Protein AF-A0A3B9P2J9-F1 (afdb_monomer_lite)

Secondary structure (DSSP, 8-state):
--SPPSEEE-HHHHHHHGGGPPTT-EEEEEEE-SEEETTEEEETTTEEEEE-TT--SPPPSSSEEEEEEEEEEEEE-TTT--EEEEEEEEEEEEEE-GGGG-

Structure (mmCIF, N/CA/C/O backbone):
data_AF-A0A3B9P2J9-F1
#
_entry.id   AF-A0A3B9P2J9-F1
#
loop_
_atom_site.group_PDB
_atom_site.id
_atom_site.type_symbol
_atom_site.label_atom_id
_atom_site.label_alt_id
_atom_site.label_comp_id
_atom_site.label_asym_id
_atom_site.label_entity_id
_atom_site.label_seq_id
_atom_site.pdbx_PDB_ins_code
_atom_site.Cartn_x
_atom_site.Cartn_y
_atom_site.Cartn_z
_atom_site.occupancy
_atom_site.B_iso_or_equiv
_atom_site.auth_seq_id
_atom_site.auth_comp_id
_atom_site.auth_asym_id
_atom_site.auth_atom_id
_atom_site.pdbx_PDB_model_num
ATOM 1 N N . MET A 1 1 ? -4.525 -13.131 0.200 1.00 60.25 1 MET A N 1
ATOM 2 C CA . MET A 1 1 ? -3.484 -12.735 -0.778 1.00 60.25 1 MET A CA 1
ATOM 3 C C . MET A 1 1 ? -2.172 -13.433 -0.396 1.00 60.25 1 MET A C 1
ATOM 5 O O . MET A 1 1 ? -1.454 -12.924 0.461 1.00 60.25 1 MET A O 1
ATOM 9 N N . ASP A 1 2 ? -1.878 -14.596 -0.997 1.00 72.62 2 ASP A N 1
ATOM 10 C CA . ASP A 1 2 ? -0.782 -15.514 -0.590 1.00 72.62 2 ASP A CA 1
ATOM 11 C C . ASP A 1 2 ? 0.557 -15.317 -1.320 1.00 72.62 2 ASP A C 1
ATOM 13 O O . ASP A 1 2 ? 1.486 -16.105 -1.170 1.00 72.62 2 ASP A O 1
ATOM 17 N N . LEU A 1 3 ? 0.690 -14.257 -2.117 1.00 80.12 3 LEU A N 1
ATOM 18 C CA . LEU A 1 3 ? 1.958 -13.932 -2.769 1.00 80.12 3 LEU A CA 1
ATOM 19 C C . LEU A 1 3 ? 2.940 -13.320 -1.760 1.00 80.12 3 LEU A C 1
ATOM 21 O O . LEU A 1 3 ? 2.552 -12.494 -0.917 1.00 80.12 3 LEU A O 1
ATOM 25 N N . ALA A 1 4 ? 4.207 -13.728 -1.868 1.00 90.31 4 ALA A N 1
ATOM 26 C CA . ALA A 1 4 ? 5.304 -13.133 -1.119 1.00 90.31 4 ALA A CA 1
ATOM 27 C C . ALA A 1 4 ? 5.491 -11.672 -1.560 1.00 90.31 4 ALA A C 1
ATOM 29 O O . ALA A 1 4 ? 5.473 -11.401 -2.764 1.00 90.31 4 ALA A O 1
ATOM 30 N N . PRO A 1 5 ? 5.636 -10.728 -0.616 1.00 94.81 5 PRO A N 1
ATOM 31 C CA . PRO A 1 5 ? 5.870 -9.344 -0.975 1.00 94.81 5 PRO A CA 1
ATOM 32 C C . PRO A 1 5 ? 7.271 -9.171 -1.566 1.00 94.81 5 PRO A C 1
ATOM 34 O O . PRO A 1 5 ? 8.241 -9.722 -1.048 1.00 94.81 5 PRO A O 1
ATOM 37 N N . VAL A 1 6 ? 7.379 -8.372 -2.627 1.00 96.38 6 VAL A N 1
ATOM 38 C CA . VAL A 1 6 ? 8.675 -7.942 -3.180 1.00 96.38 6 VAL A CA 1
ATOM 39 C C . VAL A 1 6 ? 9.296 -6.818 -2.349 1.00 96.38 6 VAL A C 1
ATOM 41 O O . VAL A 1 6 ? 10.488 -6.545 -2.461 1.00 96.38 6 VAL A O 1
ATOM 44 N N . PHE A 1 7 ? 8.483 -6.163 -1.518 1.00 97.12 7 PHE A N 1
ATOM 45 C CA . PHE A 1 7 ? 8.882 -5.063 -0.656 1.00 97.12 7 PHE A CA 1
ATOM 46 C C . PHE A 1 7 ? 8.112 -5.104 0.663 1.00 97.12 7 PHE A C 1
ATOM 48 O O . PHE A 1 7 ? 6.888 -5.246 0.664 1.00 97.12 7 PHE A O 1
ATOM 55 N N . THR A 1 8 ? 8.834 -4.899 1.762 1.00 97.56 8 THR A N 1
ATOM 56 C CA . THR A 1 8 ? 8.277 -4.632 3.089 1.00 97.56 8 THR A CA 1
ATOM 57 C C . THR A 1 8 ? 9.040 -3.458 3.686 1.00 97.56 8 THR A C 1
ATOM 59 O O . THR A 1 8 ? 10.262 -3.531 3.823 1.00 97.56 8 THR A O 1
ATOM 62 N N . GLY A 1 9 ? 8.346 -2.382 4.043 1.00 97.12 9 GLY A N 1
ATOM 63 C CA . GLY A 1 9 ? 8.984 -1.210 4.636 1.00 97.12 9 GLY A CA 1
ATOM 64 C C . GLY A 1 9 ? 8.045 -0.017 4.766 1.00 97.12 9 GLY A C 1
ATOM 65 O O . GLY A 1 9 ? 6.835 -0.147 4.626 1.00 97.12 9 GLY A O 1
ATOM 66 N N . ASN A 1 10 ? 8.610 1.156 5.036 1.00 97.38 10 ASN A N 1
ATOM 67 C CA . ASN A 1 10 ? 7.852 2.402 5.153 1.00 97.38 10 ASN A CA 1
ATOM 68 C C . ASN A 1 10 ? 7.707 3.121 3.798 1.00 97.38 10 ASN A C 1
ATOM 70 O O . ASN A 1 10 ? 8.334 2.747 2.798 1.00 97.38 10 ASN A O 1
ATOM 74 N N . ALA A 1 11 ? 6.896 4.177 3.765 1.00 96.38 11 ALA A N 1
ATOM 75 C CA . ALA A 1 11 ? 6.596 4.914 2.545 1.00 96.38 11 ALA A CA 1
ATOM 76 C C . ALA A 1 11 ? 7.827 5.645 1.980 1.00 96.38 11 ALA A C 1
ATOM 78 O O . ALA A 1 11 ? 7.993 5.746 0.765 1.00 96.38 11 ALA A O 1
ATOM 79 N N . GLN A 1 12 ? 8.747 6.092 2.844 1.00 96.12 12 GLN A N 1
ATOM 80 C CA . GLN A 1 12 ? 9.998 6.723 2.411 1.00 96.12 12 GLN A CA 1
ATOM 81 C C . GLN A 1 12 ? 10.901 5.756 1.635 1.00 96.12 12 GLN A C 1
ATOM 83 O O . GLN A 1 12 ? 11.424 6.109 0.577 1.00 96.12 12 GLN A O 1
ATOM 88 N N . SER A 1 13 ? 11.102 4.545 2.155 1.00 96.81 13 SER A N 1
ATOM 89 C CA . SER A 1 13 ? 11.889 3.510 1.483 1.00 96.81 13 SER A CA 1
ATOM 90 C C . SER A 1 13 ? 11.209 3.066 0.192 1.00 96.81 13 SER A C 1
ATOM 92 O O . SER A 1 13 ? 11.877 2.968 -0.835 1.00 96.81 13 SER A O 1
ATOM 94 N N . MET A 1 14 ? 9.880 2.910 0.204 1.00 95.69 14 MET A N 1
ATOM 95 C CA . MET A 1 14 ? 9.118 2.592 -1.004 1.00 95.69 14 MET A CA 1
ATOM 96 C C . MET A 1 14 ? 9.343 3.646 -2.091 1.00 95.69 14 MET A C 1
ATOM 98 O O . MET A 1 14 ? 9.659 3.292 -3.222 1.00 95.69 14 MET A O 1
ATOM 102 N N . ALA A 1 15 ? 9.255 4.935 -1.753 1.00 94.25 15 ALA A N 1
ATOM 103 C CA . ALA A 1 15 ? 9.426 6.015 -2.721 1.00 94.25 15 ALA A CA 1
ATOM 104 C C . ALA A 1 15 ? 10.807 6.034 -3.386 1.00 94.25 15 ALA A C 1
ATOM 106 O O . ALA A 1 15 ? 10.922 6.334 -4.573 1.00 94.25 15 ALA A O 1
ATOM 107 N N . ARG A 1 16 ? 11.856 5.641 -2.658 1.00 94.56 16 ARG A N 1
ATOM 108 C CA . ARG A 1 16 ? 13.218 5.523 -3.208 1.00 94.56 16 ARG A CA 1
ATOM 109 C C . ARG A 1 16 ? 13.382 4.342 -4.160 1.00 94.56 16 ARG A C 1
ATOM 111 O O . ARG A 1 16 ? 14.286 4.351 -4.993 1.00 94.56 16 ARG A O 1
ATOM 118 N N . GLU A 1 17 ? 12.549 3.318 -4.018 1.00 94.75 17 GLU A N 1
ATOM 119 C CA . GLU A 1 17 ? 12.665 2.058 -4.752 1.00 94.75 17 GLU A CA 1
ATOM 120 C C . GLU A 1 17 ? 11.539 1.833 -5.763 1.00 94.75 17 GLU A C 1
ATOM 122 O O . GLU A 1 17 ? 11.627 0.894 -6.548 1.00 94.75 17 GLU A O 1
ATOM 127 N N . ALA A 1 18 ? 10.536 2.717 -5.812 1.00 91.69 18 ALA A N 1
ATOM 128 C CA . ALA A 1 18 ? 9.320 2.564 -6.610 1.00 91.69 18 ALA A CA 1
ATOM 129 C C . ALA A 1 18 ? 9.589 2.306 -8.102 1.00 91.69 18 ALA A C 1
ATOM 131 O O . ALA A 1 18 ? 8.888 1.521 -8.736 1.00 91.69 18 ALA A O 1
ATOM 132 N N . ALA A 1 19 ? 10.660 2.887 -8.651 1.00 91.31 19 ALA A N 1
ATOM 133 C CA . ALA A 1 19 ? 11.084 2.664 -10.034 1.00 91.31 19 ALA A CA 1
ATOM 134 C C . ALA A 1 19 ? 11.550 1.222 -10.334 1.00 91.31 19 ALA A C 1
ATOM 136 O O . ALA A 1 19 ? 11.672 0.852 -11.500 1.00 91.31 19 ALA A O 1
ATOM 137 N N . LYS A 1 20 ? 11.840 0.411 -9.308 1.00 94.88 20 LYS A N 1
ATOM 138 C CA . LYS A 1 20 ? 12.238 -0.998 -9.442 1.00 94.88 20 LYS A CA 1
ATOM 139 C C . LYS A 1 20 ? 11.042 -1.954 -9.456 1.00 94.88 20 LYS A C 1
ATOM 141 O O . LYS A 1 20 ? 11.216 -3.106 -9.843 1.00 94.88 20 LYS A O 1
ATOM 146 N N . PHE A 1 21 ? 9.869 -1.508 -9.006 1.00 95.81 21 PHE A N 1
ATOM 147 C CA . PHE A 1 21 ? 8.683 -2.354 -8.892 1.00 95.81 21 PHE A CA 1
ATOM 148 C C . PHE A 1 21 ? 7.950 -2.474 -10.226 1.00 95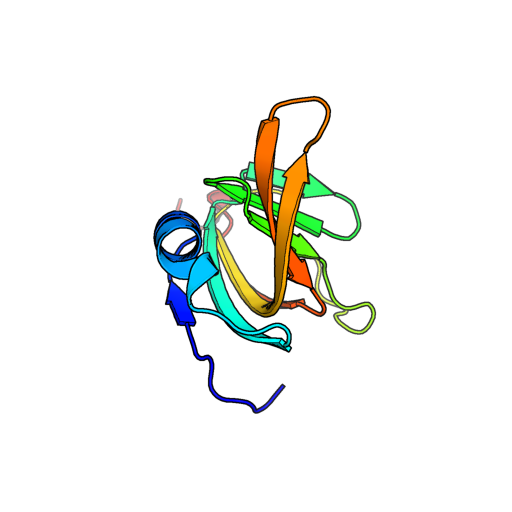.81 21 PHE A C 1
ATOM 150 O O . PHE A 1 21 ? 7.894 -1.537 -11.026 1.00 95.81 21 PHE A O 1
ATOM 157 N N . GLN A 1 22 ? 7.337 -3.630 -10.441 1.00 96.62 22 GLN A N 1
ATOM 158 C CA . GLN A 1 22 ? 6.438 -3.894 -11.553 1.00 96.62 22 GLN A CA 1
ATOM 159 C C . GLN A 1 22 ? 4.987 -3.757 -11.096 1.00 96.62 22 GLN A C 1
ATOM 161 O O . GLN A 1 22 ? 4.632 -4.094 -9.969 1.00 96.62 22 GLN A O 1
ATOM 166 N N . ILE A 1 23 ? 4.113 -3.262 -11.976 1.00 96.19 23 ILE A N 1
ATOM 167 C CA . ILE A 1 23 ? 2.677 -3.198 -11.677 1.00 96.19 23 ILE A CA 1
ATOM 168 C C . ILE A 1 23 ? 2.195 -4.602 -11.285 1.00 96.19 23 ILE A C 1
ATOM 170 O O . ILE A 1 23 ? 2.507 -5.580 -11.964 1.00 96.19 23 ILE A O 1
ATOM 174 N N . ARG A 1 24 ? 1.379 -4.675 -10.227 1.00 95.81 24 ARG A N 1
ATOM 175 C CA . ARG A 1 24 ? 0.894 -5.892 -9.547 1.00 95.81 24 ARG A CA 1
ATOM 176 C C . ARG A 1 24 ? 1.893 -6.575 -8.616 1.00 95.81 24 ARG A C 1
ATOM 178 O O . ARG A 1 24 ? 1.519 -7.583 -8.014 1.00 95.81 24 ARG A O 1
ATOM 185 N N . ASP A 1 25 ? 3.087 -6.026 -8.431 1.00 97.06 25 ASP A N 1
ATOM 186 C CA . ASP A 1 25 ? 3.962 -6.459 -7.351 1.00 97.06 25 ASP A CA 1
ATOM 187 C C . ASP A 1 25 ? 3.263 -6.297 -6.004 1.00 97.06 25 ASP A C 1
ATOM 189 O O . ASP A 1 25 ? 2.598 -5.293 -5.735 1.00 97.06 25 ASP A O 1
ATOM 193 N N . VAL A 1 26 ? 3.403 -7.305 -5.149 1.00 97.38 26 VAL A N 1
ATOM 194 C CA . VAL A 1 26 ? 2.850 -7.259 -3.798 1.00 97.38 26 VAL A CA 1
ATOM 195 C C . VAL A 1 26 ? 3.809 -6.509 -2.894 1.00 97.38 26 VAL A C 1
ATOM 197 O O . VAL A 1 26 ? 4.981 -6.864 -2.793 1.00 97.38 26 VAL A O 1
ATOM 200 N N . VAL A 1 27 ? 3.294 -5.502 -2.201 1.00 97.62 27 VAL A N 1
ATOM 201 C CA . VAL A 1 27 ? 4.059 -4.668 -1.274 1.00 97.62 27 VAL A CA 1
ATOM 202 C C . VAL A 1 27 ? 3.380 -4.641 0.090 1.00 97.62 27 VAL A C 1
ATOM 204 O O . VAL A 1 27 ? 2.151 -4.687 0.188 1.00 97.62 27 VAL A O 1
ATOM 207 N N . VAL A 1 28 ? 4.188 -4.581 1.144 1.00 97.81 28 VAL A N 1
ATOM 208 C CA . VAL A 1 28 ? 3.748 -4.354 2.520 1.00 97.81 28 VAL A CA 1
ATOM 209 C C . VAL A 1 28 ? 4.287 -3.004 2.972 1.00 97.81 28 VAL A C 1
ATOM 211 O O . VAL A 1 28 ? 5.495 -2.764 2.930 1.00 97.81 28 VAL A O 1
ATOM 214 N N . LEU A 1 29 ? 3.381 -2.126 3.387 1.00 97.69 29 LEU A N 1
ATOM 215 C CA . LEU A 1 29 ? 3.694 -0.782 3.847 1.00 97.69 29 LEU A CA 1
ATOM 216 C C . LEU A 1 29 ? 3.383 -0.648 5.324 1.00 97.69 29 LEU A C 1
ATOM 218 O O . LEU A 1 29 ? 2.290 -1.008 5.754 1.00 97.69 29 LEU A O 1
ATOM 222 N N . GLN A 1 30 ? 4.345 -0.121 6.073 1.00 97.19 30 GLN A N 1
ATOM 223 C CA . GLN A 1 30 ? 4.221 0.087 7.506 1.00 97.19 30 GLN A CA 1
ATOM 224 C C . GLN A 1 30 ? 4.623 1.520 7.848 1.00 97.19 30 GLN A C 1
ATOM 226 O O . GLN A 1 30 ? 5.807 1.868 7.797 1.00 97.19 30 GLN A O 1
ATOM 231 N N . ASP A 1 31 ? 3.643 2.377 8.118 1.00 96.94 31 ASP A N 1
ATOM 232 C CA . ASP A 1 31 ? 3.878 3.810 8.304 1.00 96.94 31 ASP A CA 1
ATOM 233 C C . ASP A 1 31 ? 2.729 4.495 9.056 1.00 96.94 31 ASP A C 1
ATOM 235 O O . ASP A 1 31 ? 1.685 3.898 9.320 1.00 96.94 31 ASP A O 1
ATOM 239 N N . THR A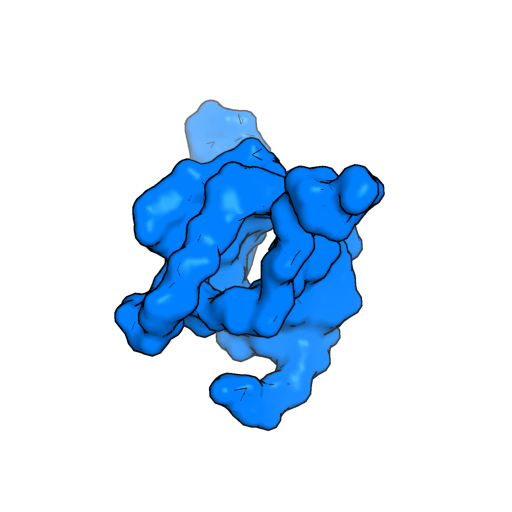 1 32 ? 2.922 5.768 9.385 1.00 95.81 32 THR A N 1
ATOM 240 C CA . THR A 1 32 ? 1.905 6.615 10.006 1.00 95.81 32 THR A CA 1
ATOM 241 C C . THR A 1 32 ? 0.985 7.218 8.949 1.00 95.81 32 THR A C 1
ATOM 243 O O . THR A 1 32 ? 1.441 7.813 7.971 1.00 95.81 32 THR A O 1
ATOM 246 N N . VAL A 1 33 ? -0.325 7.108 9.166 1.00 95.38 33 VAL A N 1
ATOM 247 C CA . VAL A 1 33 ? -1.348 7.728 8.317 1.00 95.38 33 VAL A CA 1
ATOM 248 C C . VAL A 1 33 ? -1.227 9.250 8.383 1.00 95.38 33 VAL A C 1
ATOM 250 O O . VAL A 1 33 ? -1.291 9.842 9.460 1.00 95.38 33 VAL A O 1
ATOM 253 N N . VAL A 1 34 ? -1.069 9.882 7.219 1.00 95.38 34 VAL A N 1
ATOM 254 C CA . VAL A 1 34 ? -1.034 11.346 7.060 1.00 95.38 34 VAL A CA 1
ATOM 255 C C . VAL A 1 34 ? -2.444 11.901 6.881 1.00 95.38 34 VAL A C 1
ATOM 257 O O . VAL A 1 34 ? -2.791 12.934 7.448 1.00 95.38 34 VAL A O 1
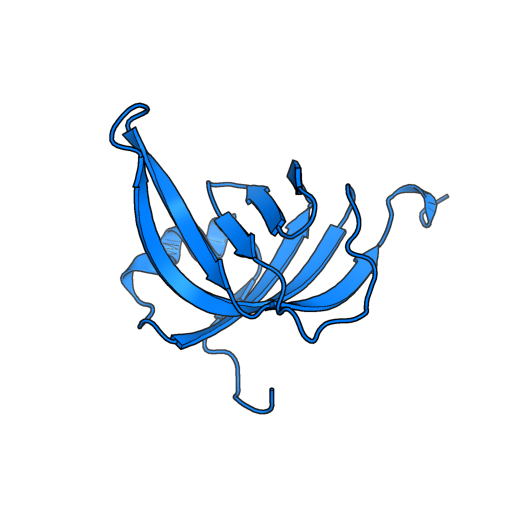ATOM 260 N N . SER A 1 35 ? -3.263 11.216 6.087 1.00 94.81 35 SER A N 1
ATOM 261 C CA . SER A 1 35 ? -4.670 11.545 5.876 1.00 94.81 35 SER A CA 1
ATOM 262 C C . SER A 1 35 ? -5.451 10.299 5.479 1.00 94.81 35 SER A C 1
ATOM 264 O O . SER A 1 35 ? -4.877 9.326 4.983 1.00 94.81 35 SER A O 1
ATOM 266 N N . ALA A 1 36 ? -6.765 10.326 5.685 1.00 94.38 36 ALA A N 1
ATOM 267 C CA . ALA A 1 36 ? -7.649 9.226 5.342 1.00 94.38 36 ALA A CA 1
ATOM 268 C C . ALA A 1 36 ? -8.923 9.731 4.670 1.00 94.38 36 ALA A C 1
ATOM 270 O O . ALA A 1 36 ? -9.511 10.731 5.069 1.00 94.38 36 ALA A O 1
ATOM 271 N N . GLU A 1 37 ? -9.352 8.972 3.675 1.00 93.12 37 GLU A N 1
ATOM 272 C CA . GLU A 1 37 ? -10.585 9.117 2.918 1.00 93.12 37 GLU A CA 1
ATOM 273 C C . GLU A 1 37 ? -11.397 7.824 3.048 1.00 93.12 37 GLU A C 1
ATOM 275 O O . GLU A 1 37 ? -10.890 6.782 3.467 1.00 93.12 37 GLU A O 1
ATOM 280 N N . SER A 1 38 ? -12.661 7.839 2.616 1.00 88.62 38 SER A N 1
ATOM 281 C CA . SER A 1 38 ? -13.574 6.694 2.787 1.00 88.62 38 SER A CA 1
ATOM 282 C C . SER A 1 38 ? -13.041 5.349 2.260 1.00 88.62 38 SER A C 1
ATOM 284 O O . SER A 1 38 ? -13.518 4.303 2.705 1.00 88.62 38 SER A O 1
ATOM 286 N N . LYS A 1 39 ? -12.126 5.350 1.283 1.00 93.19 39 LYS A N 1
ATOM 287 C CA . LYS A 1 39 ? -11.583 4.135 0.647 1.00 93.19 39 LYS A CA 1
ATOM 288 C C . LYS A 1 39 ? -10.061 4.134 0.522 1.00 93.19 39 LYS A C 1
ATOM 290 O O . LYS A 1 39 ? -9.515 3.250 -0.137 1.00 93.19 39 LYS A O 1
ATOM 295 N N . SER A 1 40 ? -9.374 5.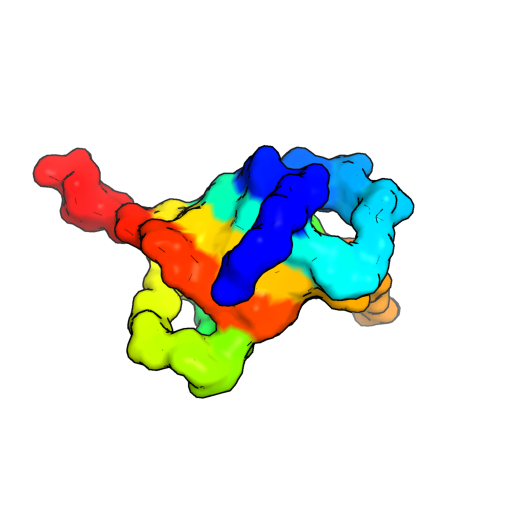113 1.095 1.00 95.62 40 SER A N 1
ATOM 296 C CA . SER A 1 40 ? -7.930 5.238 0.928 1.00 95.62 40 SER A CA 1
ATOM 297 C C . SER A 1 40 ? -7.284 5.969 2.084 1.00 95.62 40 SER A C 1
ATOM 299 O O . SER A 1 40 ? -7.915 6.794 2.732 1.00 95.62 40 SER A O 1
ATOM 301 N N . ILE A 1 41 ? -6.004 5.708 2.290 1.00 96.38 41 ILE A N 1
ATOM 302 C CA . ILE A 1 41 ? -5.150 6.472 3.196 1.00 96.38 41 ILE A CA 1
ATOM 303 C C . ILE A 1 41 ? -3.948 6.992 2.426 1.00 96.38 41 ILE A C 1
ATOM 305 O O . ILE A 1 41 ? -3.472 6.357 1.480 1.00 96.38 41 ILE A O 1
ATOM 309 N N . SER A 1 42 ? -3.451 8.137 2.863 1.00 96.19 42 SER A N 1
ATOM 310 C CA . SER A 1 42 ? -2.189 8.692 2.403 1.00 96.19 42 SER A CA 1
ATOM 311 C C . SER A 1 42 ? -1.130 8.420 3.458 1.00 96.19 42 SER A C 1
ATOM 313 O O . SER A 1 42 ? -1.333 8.682 4.646 1.00 96.19 42 SER A O 1
ATOM 315 N N . LEU A 1 43 ? 0.004 7.909 3.007 1.00 96.31 43 LEU A N 1
ATOM 316 C CA . LEU A 1 43 ? 1.224 7.759 3.784 1.00 96.31 43 LEU A CA 1
ATOM 317 C C . LEU A 1 43 ? 2.236 8.831 3.327 1.00 96.31 43 LEU A C 1
ATOM 319 O O . LEU A 1 43 ? 2.019 9.501 2.309 1.00 96.31 43 LEU A O 1
ATOM 323 N N . PRO A 1 44 ? 3.347 9.036 4.055 1.00 95.12 44 PRO A N 1
ATOM 324 C CA . PRO A 1 44 ? 4.354 10.026 3.686 1.00 95.12 44 PRO A CA 1
ATOM 325 C C . PRO A 1 44 ? 4.917 9.829 2.268 1.00 95.12 44 PRO A C 1
ATOM 327 O O . PRO A 1 44 ? 4.879 8.737 1.710 1.00 95.12 44 PRO A O 1
ATOM 330 N N . ASN A 1 45 ? 5.525 10.873 1.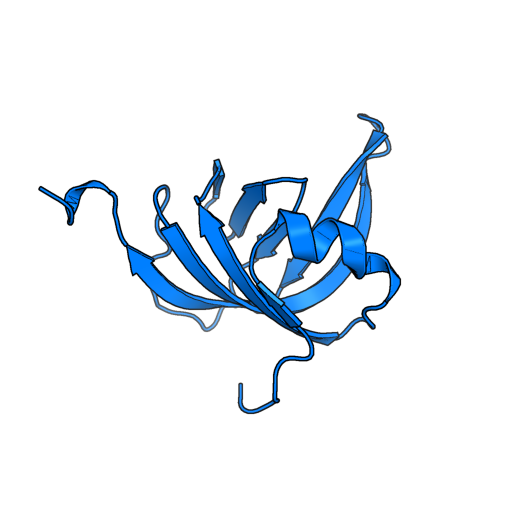698 1.00 94.00 45 ASN A N 1
ATOM 331 C CA . ASN A 1 45 ? 6.185 10.827 0.379 1.00 94.00 45 ASN A CA 1
ATOM 332 C C . ASN A 1 45 ? 5.253 10.436 -0.788 1.00 94.00 45 ASN A C 1
ATOM 334 O O . ASN A 1 45 ? 5.679 9.752 -1.715 1.00 94.00 45 ASN A O 1
ATOM 338 N N . GLY A 1 46 ? 3.985 10.860 -0.737 1.00 92.00 46 GLY A N 1
ATOM 339 C CA . GLY A 1 46 ? 3.049 10.705 -1.856 1.00 92.00 46 GLY A CA 1
ATOM 340 C C . GLY A 1 46 ? 2.535 9.279 -2.064 1.00 92.00 46 GLY A C 1
ATOM 341 O O . GLY A 1 46 ? 1.987 8.977 -3.122 1.00 92.00 46 GLY A O 1
ATOM 342 N N . VAL A 1 47 ? 2.696 8.383 -1.086 1.00 96.62 47 VAL A N 1
ATOM 343 C CA . VAL A 1 47 ? 2.184 7.011 -1.185 1.00 96.62 47 VAL A CA 1
ATOM 344 C C . VAL A 1 47 ? 0.696 6.990 -0.840 1.00 96.62 47 VAL A C 1
ATOM 346 O O . VAL A 1 47 ? 0.302 7.280 0.287 1.00 96.62 47 VAL A O 1
ATOM 349 N N . ILE A 1 48 ? -0.137 6.614 -1.807 1.00 96.69 48 ILE A N 1
ATOM 350 C CA . ILE A 1 48 ? -1.588 6.494 -1.654 1.00 96.69 48 ILE A CA 1
ATOM 351 C C . ILE A 1 48 ? -1.958 5.017 -1.669 1.00 96.69 48 ILE A C 1
ATOM 353 O O . ILE A 1 48 ? -1.694 4.309 -2.644 1.00 96.69 48 ILE A O 1
ATOM 357 N N . VAL A 1 49 ? -2.620 4.565 -0.606 1.00 97.62 49 VAL A N 1
ATOM 358 C CA . VAL A 1 49 ? -3.079 3.185 -0.461 1.00 97.62 49 VAL A CA 1
ATOM 359 C C . VAL A 1 49 ? -4.599 3.138 -0.560 1.00 97.62 49 VAL A C 1
ATOM 361 O O . VAL A 1 49 ? -5.298 3.744 0.248 1.00 97.62 49 VAL A O 1
ATOM 364 N N . VAL A 1 50 ? -5.119 2.401 -1.540 1.00 97.56 50 VAL A N 1
ATOM 365 C CA . VAL A 1 50 ? -6.551 2.227 -1.802 1.00 97.56 50 VAL A CA 1
ATOM 366 C C . VAL A 1 50 ? -7.003 0.851 -1.326 1.00 97.56 50 VAL A C 1
ATOM 368 O O . VAL A 1 50 ? -6.491 -0.185 -1.768 1.00 97.56 50 VAL A O 1
ATOM 371 N N . ARG A 1 51 ? -7.999 0.855 -0.441 1.00 96.50 51 ARG A N 1
ATOM 372 C CA . ARG A 1 51 ? -8.591 -0.338 0.159 1.00 96.50 51 ARG A CA 1
ATOM 373 C C . ARG A 1 51 ? -9.267 -1.208 -0.897 1.00 96.50 51 ARG A C 1
ATOM 375 O O . ARG A 1 51 ? -9.963 -0.709 -1.784 1.00 96.50 51 ARG A O 1
ATOM 382 N N . ASP A 1 52 ? -9.115 -2.520 -0.766 1.00 96.38 52 ASP A N 1
ATOM 383 C CA . ASP A 1 52 ? -9.922 -3.473 -1.515 1.00 96.38 52 ASP A CA 1
ATOM 384 C C . ASP A 1 52 ? -11.401 -3.410 -1.089 1.00 96.38 52 ASP A C 1
ATOM 386 O O . ASP A 1 52 ? -11.741 -3.296 0.089 1.00 96.38 52 ASP A O 1
ATOM 390 N N . SER A 1 53 ? -12.323 -3.519 -2.046 1.00 93.38 53 SER A N 1
ATOM 391 C CA . SER A 1 53 ? -13.761 -3.510 -1.741 1.00 93.38 53 SER A CA 1
ATOM 392 C C . SER A 1 53 ? -14.220 -4.682 -0.867 1.00 93.38 53 SER A C 1
ATOM 394 O O . SER A 1 53 ? -15.258 -4.573 -0.217 1.00 93.38 53 SER A O 1
ATOM 396 N N . SER A 1 54 ? -13.466 -5.783 -0.859 1.00 93.75 54 SER A N 1
ATOM 397 C CA . SER A 1 54 ? -13.729 -6.967 -0.042 1.00 93.75 54 SER A CA 1
ATOM 398 C C . SER A 1 54 ? -13.119 -6.897 1.359 1.00 93.75 54 SER A C 1
ATOM 400 O O . SER A 1 54 ? -13.493 -7.708 2.203 1.00 93.75 54 SER A O 1
ATOM 402 N N . ASP A 1 55 ? -12.234 -5.931 1.642 1.00 91.94 55 ASP A N 1
ATOM 403 C CA . ASP A 1 55 ? -11.765 -5.702 3.009 1.00 91.94 55 ASP A CA 1
ATOM 404 C C . ASP A 1 55 ? -12.901 -5.078 3.831 1.00 91.94 55 ASP A C 1
ATOM 406 O O . ASP A 1 55 ? -13.359 -3.960 3.565 1.00 91.94 55 ASP A O 1
ATOM 410 N N . THR A 1 56 ? -13.391 -5.831 4.814 1.00 89.88 56 THR A N 1
ATOM 411 C CA . THR A 1 56 ? -14.479 -5.413 5.704 1.00 89.88 56 THR A CA 1
ATOM 412 C C . THR A 1 56 ? -13.972 -4.686 6.946 1.00 89.88 56 THR A C 1
ATOM 414 O O . THR A 1 56 ? -14.786 -4.248 7.756 1.00 89.88 56 THR A O 1
ATOM 417 N N . GLN A 1 57 ? -12.652 -4.573 7.125 1.00 91.44 57 GLN A N 1
ATOM 418 C CA . GLN A 1 57 ? -12.062 -3.898 8.275 1.00 91.44 57 GLN A CA 1
ATOM 419 C C . GLN A 1 57 ? -12.254 -2.381 8.202 1.00 91.44 57 GLN A C 1
ATOM 421 O O . GLN A 1 57 ? -12.263 -1.766 7.129 1.00 91.44 57 GLN A O 1
ATOM 426 N N . THR A 1 58 ? -12.373 -1.768 9.377 1.00 89.75 58 THR A N 1
ATOM 427 C CA . THR A 1 58 ? -12.345 -0.313 9.519 1.00 89.75 58 THR A CA 1
ATOM 428 C C . THR A 1 58 ? -10.900 0.153 9.440 1.00 89.75 58 THR A C 1
ATOM 430 O O . THR A 1 58 ? -10.074 -0.250 10.252 1.00 89.75 58 THR A O 1
ATOM 433 N N . TRP A 1 59 ? -10.597 0.996 8.457 1.00 92.88 59 TRP A N 1
ATOM 434 C CA . TRP A 1 59 ? -9.268 1.584 8.320 1.00 92.88 59 TRP A CA 1
ATOM 435 C C . TRP A 1 59 ? -9.147 2.787 9.257 1.00 92.88 59 TRP A C 1
ATOM 437 O O . TRP A 1 59 ? -10.082 3.591 9.315 1.00 92.88 59 TRP A O 1
ATOM 447 N N . PRO A 1 60 ? -8.035 2.921 9.996 1.00 90.12 60 PRO A N 1
ATOM 448 C CA . PRO A 1 60 ? -7.860 4.040 10.907 1.00 90.12 60 PRO A CA 1
ATOM 449 C C . PRO A 1 60 ? -7.636 5.338 10.125 1.00 90.12 60 PRO A C 1
ATOM 451 O O . PRO A 1 60 ? -7.010 5.351 9.063 1.00 90.12 60 PRO A O 1
ATOM 454 N N . SER A 1 61 ? -8.138 6.446 10.668 1.00 90.56 61 SER A N 1
ATOM 455 C CA . SER A 1 61 ? -7.943 7.780 10.090 1.00 90.56 61 SER A CA 1
ATOM 456 C C . SER A 1 61 ? -6.611 8.434 10.473 1.00 90.56 61 SER A C 1
ATOM 458 O O . SER A 1 61 ? -6.260 9.475 9.925 1.00 90.56 61 SER A O 1
ATOM 460 N N . SER A 1 62 ? -5.895 7.850 11.434 1.00 91.62 62 SER A N 1
ATOM 461 C CA . SER A 1 62 ? -4.657 8.354 12.033 1.00 91.62 62 SER A CA 1
ATOM 462 C C . SER A 1 62 ? -3.888 7.207 12.696 1.00 91.62 62 SER A C 1
ATOM 464 O O . SER A 1 62 ? -4.445 6.135 12.906 1.00 91.62 62 SER A O 1
ATOM 466 N N . GLY A 1 63 ? -2.635 7.442 13.087 1.00 92.31 63 GLY A N 1
ATOM 467 C CA . GLY A 1 63 ? -1.822 6.438 13.781 1.00 92.31 63 GLY A CA 1
ATOM 468 C C . GLY A 1 63 ? -1.041 5.540 12.825 1.00 92.31 63 GLY A C 1
ATOM 469 O O . GLY A 1 63 ? -0.955 5.812 11.626 1.00 92.31 63 GLY A O 1
ATOM 470 N N . TYR A 1 64 ? -0.415 4.501 13.373 1.00 94.38 64 TYR A N 1
ATOM 471 C CA . TYR A 1 64 ? 0.453 3.605 12.615 1.00 94.38 64 TYR A CA 1
ATOM 472 C C . TYR A 1 64 ? -0.355 2.469 11.990 1.00 94.38 64 TYR A C 1
ATOM 474 O O . TYR A 1 64 ? -1.214 1.875 12.642 1.00 94.38 64 TYR A O 1
ATOM 482 N N . VAL A 1 65 ? -0.061 2.139 10.736 1.00 95.69 65 VAL A N 1
ATOM 483 C CA . VAL A 1 65 ? -0.708 1.050 10.000 1.00 95.69 65 VAL A CA 1
ATOM 484 C C . VAL A 1 65 ? 0.311 0.137 9.351 1.00 95.69 65 VAL A C 1
ATOM 486 O O . VAL A 1 65 ? 1.367 0.580 8.913 1.00 95.69 65 VAL A O 1
ATOM 489 N N . SER A 1 66 ? -0.058 -1.132 9.230 1.00 97.12 66 SER A N 1
ATOM 490 C CA . SER A 1 66 ? 0.583 -2.140 8.397 1.00 97.12 66 SER A CA 1
ATOM 491 C C . SER A 1 66 ? -0.446 -2.600 7.367 1.00 97.12 66 SER A C 1
ATOM 493 O O . SER A 1 66 ? -1.502 -3.123 7.727 1.00 97.12 66 SER A O 1
ATOM 495 N N . VAL A 1 67 ? -0.179 -2.380 6.083 1.00 96.81 67 VAL A N 1
ATOM 496 C CA . VAL A 1 67 ? -1.096 -2.697 4.977 1.00 96.81 67 VAL A CA 1
ATOM 497 C C . VAL A 1 67 ? -0.386 -3.518 3.912 1.00 96.81 67 VAL A C 1
ATOM 499 O O . VAL A 1 67 ? 0.797 -3.316 3.640 1.00 96.81 67 VAL A O 1
ATOM 502 N N . LYS A 1 68 ? -1.112 -4.436 3.272 1.00 97.50 68 LYS A N 1
ATOM 503 C CA . LYS A 1 68 ? -0.610 -5.247 2.153 1.00 97.50 68 LYS A CA 1
ATOM 504 C C . LYS A 1 68 ? -1.454 -4.999 0.919 1.00 97.50 68 LYS A C 1
ATOM 506 O O . LYS A 1 68 ? -2.666 -5.168 0.982 1.00 97.50 68 LYS A O 1
ATOM 511 N N . GLY A 1 69 ? -0.831 -4.661 -0.203 1.00 97.44 69 GLY A N 1
ATOM 512 C CA . GLY A 1 69 ? -1.547 -4.393 -1.449 1.00 97.44 69 GLY A CA 1
ATOM 513 C C . GLY A 1 69 ? -0.692 -4.595 -2.690 1.00 97.44 69 GLY A C 1
ATOM 514 O O . GLY A 1 69 ? 0.435 -5.084 -2.617 1.00 97.44 69 GLY A O 1
ATOM 515 N N . PHE A 1 70 ? -1.248 -4.220 -3.837 1.00 97.88 70 PHE A N 1
ATOM 516 C CA . PHE A 1 70 ? -0.572 -4.294 -5.126 1.00 97.88 70 PHE A CA 1
ATOM 517 C C . PHE A 1 70 ? -0.051 -2.925 -5.538 1.00 97.88 70 PHE A C 1
ATOM 519 O O . PHE A 1 70 ? -0.820 -1.966 -5.581 1.00 97.88 70 PHE A O 1
ATOM 526 N N . TYR A 1 71 ?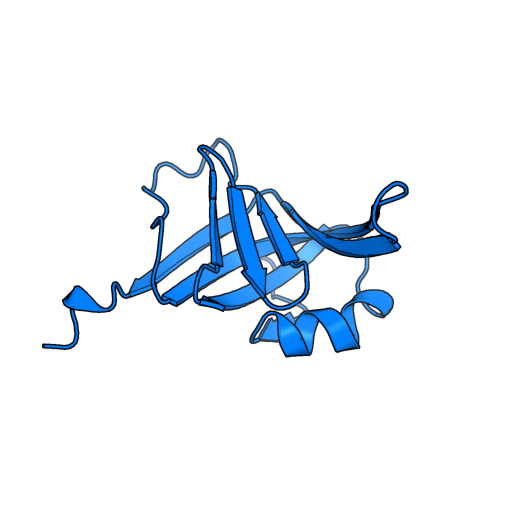 1.221 -2.837 -5.909 1.00 97.69 71 TYR A N 1
ATOM 527 C CA . TYR A 1 71 ? 1.769 -1.649 -6.549 1.00 97.69 71 TYR A CA 1
ATOM 528 C C . TYR A 1 71 ? 1.078 -1.400 -7.899 1.00 97.69 71 TYR A C 1
ATOM 530 O O . TYR A 1 71 ? 0.933 -2.311 -8.719 1.00 97.69 71 TYR A O 1
ATOM 538 N N . GLN A 1 72 ? 0.627 -0.168 -8.122 1.00 97.31 72 GLN A N 1
ATOM 539 C CA . GLN A 1 72 ? -0.131 0.240 -9.311 1.00 97.31 72 GLN A CA 1
ATOM 540 C C . GLN A 1 72 ? 0.626 1.222 -10.206 1.00 97.31 72 GLN A C 1
ATOM 542 O O . GLN A 1 72 ? 0.167 1.498 -11.311 1.00 97.31 72 GLN A O 1
ATOM 547 N N . GLY A 1 73 ? 1.793 1.695 -9.770 1.00 96.31 73 GLY A N 1
ATOM 548 C CA . GLY A 1 73 ? 2.629 2.613 -10.533 1.00 96.31 73 GLY A CA 1
ATOM 549 C C . GLY A 1 73 ? 2.891 3.931 -9.814 1.00 96.31 73 GLY A C 1
ATOM 550 O O . GLY A 1 73 ? 2.441 4.161 -8.687 1.00 96.31 73 GLY A O 1
ATOM 551 N N . ILE A 1 74 ? 3.639 4.780 -10.511 1.00 94.38 74 ILE A N 1
ATOM 552 C CA . ILE A 1 74 ? 3.892 6.170 -10.151 1.00 94.38 74 ILE A CA 1
ATOM 553 C C . ILE A 1 74 ? 3.062 7.051 -11.083 1.00 94.38 74 ILE A C 1
ATOM 555 O O . ILE A 1 74 ? 3.091 6.864 -12.300 1.00 94.38 74 ILE A O 1
ATOM 559 N N . GLU A 1 75 ? 2.361 8.019 -10.515 1.00 90.75 75 GLU A N 1
ATOM 560 C CA . GLU A 1 75 ? 1.693 9.099 -11.229 1.00 90.75 75 GLU A CA 1
ATOM 561 C C . GLU A 1 75 ? 2.393 10.416 -10.901 1.00 90.75 75 GLU A C 1
ATOM 563 O O . GLU A 1 75 ? 2.865 10.619 -9.783 1.00 90.75 75 GLU A O 1
ATOM 568 N N . ILE A 1 76 ? 2.474 11.310 -11.880 1.00 85.94 76 ILE A N 1
ATOM 569 C CA . ILE A 1 76 ? 2.897 12.689 -11.652 1.00 85.94 76 ILE A CA 1
ATOM 570 C C . ILE A 1 76 ? 1.617 13.509 -11.635 1.00 85.94 76 ILE A C 1
ATOM 572 O O . ILE A 1 76 ? 0.836 13.449 -12.583 1.00 85.94 76 ILE A O 1
ATOM 576 N N . ASP A 1 77 ? 1.377 14.228 -10.546 1.00 80.19 77 ASP A N 1
ATOM 577 C CA . ASP A 1 77 ? 0.294 15.195 -10.503 1.00 80.19 77 ASP A CA 1
ATOM 578 C C . ASP A 1 77 ? 0.652 16.359 -11.437 1.00 80.19 77 ASP A C 1
ATOM 580 O O . ASP A 1 77 ? 1.535 17.163 -11.138 1.00 80.19 77 ASP A O 1
ATOM 584 N N . ASP A 1 78 ? -0.018 16.436 -12.587 1.00 73.56 78 ASP A N 1
ATOM 585 C CA . ASP A 1 78 ? 0.253 17.440 -13.622 1.00 73.56 78 ASP A CA 1
ATOM 586 C C . ASP A 1 78 ? -0.014 18.888 -13.159 1.00 73.56 78 ASP A C 1
ATOM 588 O O . ASP A 1 78 ? 0.454 19.833 -13.799 1.00 73.56 78 ASP A O 1
ATOM 592 N N . PHE A 1 79 ? -0.752 19.093 -12.060 1.00 74.00 79 PHE A N 1
ATOM 593 C CA . PHE A 1 79 ? -1.068 20.422 -11.530 1.00 74.00 79 PHE A CA 1
ATOM 594 C C . PHE A 1 79 ? -0.063 20.896 -10.481 1.00 74.00 79 PHE A C 1
ATOM 596 O O . PHE A 1 79 ? 0.264 22.084 -10.447 1.00 74.00 79 PHE A O 1
ATOM 603 N N . PHE A 1 80 ? 0.423 19.988 -9.633 1.00 74.19 80 PHE A N 1
ATOM 604 C CA . PHE A 1 80 ? 1.313 20.327 -8.514 1.00 74.19 80 PHE A CA 1
ATOM 605 C C . PHE A 1 80 ? 2.764 19.868 -8.719 1.00 74.19 80 PHE A C 1
ATOM 607 O O . PHE A 1 80 ? 3.658 20.339 -8.019 1.00 74.19 80 PHE A O 1
ATOM 614 N N . GLY A 1 81 ? 3.023 19.003 -9.704 1.00 77.00 81 GLY A N 1
ATOM 615 C CA . GLY A 1 81 ? 4.333 18.396 -9.959 1.00 77.00 81 GLY A CA 1
ATOM 616 C C . GLY A 1 81 ? 4.722 17.318 -8.943 1.00 77.00 81 GLY A C 1
ATOM 617 O O . GLY A 1 81 ? 5.852 16.825 -8.974 1.00 77.00 81 GLY A O 1
ATOM 618 N N . ASP A 1 82 ? 3.805 16.951 -8.047 1.00 83.62 82 ASP A N 1
ATOM 619 C CA . ASP A 1 82 ? 4.051 15.974 -6.997 1.00 83.62 82 ASP A CA 1
ATOM 620 C C . ASP A 1 82 ? 4.061 14.550 -7.560 1.00 83.62 82 ASP A C 1
ATOM 622 O O . ASP A 1 82 ? 3.272 14.179 -8.428 1.00 83.62 82 ASP A O 1
ATOM 626 N N . THR A 1 83 ? 4.977 13.727 -7.053 1.00 88.44 83 THR A N 1
ATOM 627 C CA . THR A 1 83 ? 5.053 12.307 -7.413 1.00 88.44 83 THR A CA 1
ATOM 628 C C . THR A 1 83 ? 4.168 11.498 -6.472 1.00 88.44 83 THR A C 1
ATOM 630 O O . THR A 1 83 ? 4.411 11.463 -5.266 1.00 88.44 83 THR A O 1
ATOM 633 N N . LEU A 1 84 ? 3.166 10.823 -7.027 1.00 93.50 84 LEU A N 1
ATOM 634 C CA . LEU A 1 84 ? 2.255 9.942 -6.309 1.00 93.50 84 LEU A CA 1
ATOM 635 C C . LEU A 1 84 ? 2.588 8.484 -6.602 1.00 93.50 84 LEU A C 1
ATOM 637 O O . LEU A 1 84 ? 2.766 8.085 -7.747 1.00 93.50 84 LEU A O 1
ATOM 641 N N . ILE A 1 85 ? 2.635 7.661 -5.564 1.00 96.00 85 ILE A N 1
ATOM 642 C CA . ILE A 1 85 ? 2.871 6.223 -5.669 1.00 96.00 85 ILE A CA 1
ATOM 643 C C . ILE A 1 85 ? 1.591 5.512 -5.268 1.00 96.00 85 ILE A C 1
ATOM 645 O O . ILE A 1 85 ? 1.139 5.646 -4.132 1.00 96.00 85 ILE A O 1
ATOM 649 N N . ARG A 1 86 ? 1.001 4.739 -6.181 1.00 97.12 86 ARG A N 1
ATOM 650 C CA . ARG A 1 86 ? -0.272 4.066 -5.914 1.00 97.12 86 ARG A CA 1
ATOM 651 C C . ARG A 1 86 ? -0.077 2.621 -5.488 1.00 97.12 86 ARG A C 1
ATOM 653 O O . ARG A 1 86 ? 0.609 1.838 -6.148 1.00 97.12 86 ARG A O 1
ATOM 660 N N . VAL A 1 87 ? -0.766 2.256 -4.415 1.00 97.69 87 VAL A N 1
ATOM 661 C CA . VAL A 1 87 ? -0.979 0.877 -3.981 1.00 97.69 87 VAL A CA 1
ATOM 662 C C . VAL A 1 87 ? -2.479 0.645 -3.902 1.00 97.69 87 VAL A C 1
ATOM 664 O O . VAL A 1 87 ? -3.186 1.409 -3.258 1.00 97.69 87 VAL A O 1
ATOM 667 N N . GLY A 1 88 ? -2.988 -0.395 -4.551 1.00 96.81 88 GLY A N 1
ATOM 668 C CA . GLY A 1 88 ? -4.421 -0.683 -4.579 1.00 96.81 88 GLY A CA 1
ATOM 669 C C . GLY A 1 88 ? -4.741 -2.142 -4.303 1.00 96.81 88 GLY A C 1
ATOM 670 O O . GLY A 1 88 ? -3.850 -2.993 -4.255 1.00 96.81 88 GLY A O 1
ATOM 671 N N . GLY A 1 89 ? -6.030 -2.427 -4.098 1.00 96.00 89 GLY A N 1
ATOM 672 C CA . GLY A 1 89 ? -6.476 -3.751 -3.652 1.00 96.00 89 GLY A CA 1
ATOM 673 C C . GLY A 1 89 ? -5.848 -4.124 -2.309 1.00 96.00 89 GLY A C 1
ATOM 674 O O . GLY A 1 89 ? -5.437 -5.268 -2.106 1.00 96.00 89 GLY A O 1
ATOM 675 N N . ALA A 1 90 ? -5.672 -3.124 -1.444 1.00 97.00 90 ALA A N 1
ATOM 676 C CA . ALA A 1 90 ? -4.946 -3.277 -0.203 1.00 97.00 90 ALA A CA 1
ATOM 677 C C . ALA A 1 90 ? -5.856 -3.746 0.935 1.00 97.00 90 ALA A C 1
ATOM 679 O O . ALA A 1 90 ? -7.030 -3.381 1.003 1.00 97.00 90 ALA A O 1
ATOM 680 N N . PHE A 1 91 ? -5.275 -4.525 1.840 1.00 96.06 91 PHE A N 1
ATOM 681 C CA . PHE A 1 91 ? -5.896 -5.026 3.057 1.00 96.06 91 PHE A CA 1
ATOM 682 C C . PHE A 1 91 ? -5.125 -4.511 4.266 1.00 96.06 91 PHE A C 1
ATOM 684 O O . PHE A 1 91 ? -3.887 -4.487 4.251 1.00 96.06 91 PHE A O 1
ATOM 691 N N . LEU A 1 92 ? -5.855 -4.136 5.313 1.00 95.25 92 LEU A N 1
ATOM 692 C CA . LEU A 1 92 ? -5.257 -3.831 6.607 1.00 95.25 92 LEU A CA 1
ATOM 693 C C . LEU A 1 92 ? -4.736 -5.127 7.242 1.00 95.25 92 LEU A C 1
ATOM 695 O O . LEU A 1 92 ? -5.468 -6.114 7.327 1.00 95.25 92 LEU A O 1
ATOM 699 N N . LEU A 1 93 ? -3.465 -5.134 7.645 1.00 93.88 93 LEU A N 1
ATOM 700 C CA . LEU A 1 93 ? -2.865 -6.227 8.410 1.00 93.88 93 LEU A CA 1
ATOM 701 C C . LEU A 1 93 ? -2.949 -5.935 9.905 1.00 93.88 93 LEU A C 1
ATOM 703 O O . LEU A 1 93 ? -3.448 -6.753 10.668 1.00 93.88 93 LEU A O 1
ATOM 707 N N . GLU A 1 94 ? -2.450 -4.765 10.302 1.00 91.00 94 GLU A N 1
ATOM 708 C CA . GLU A 1 94 ? -2.389 -4.316 11.690 1.00 91.00 94 GLU A CA 1
ATOM 709 C C . GLU A 1 94 ? -2.548 -2.796 11.739 1.00 91.00 94 GLU A C 1
ATOM 711 O O . GLU A 1 94 ? -2.161 -2.083 10.810 1.00 91.00 94 GLU A O 1
ATOM 716 N N . SER A 1 95 ? -3.093 -2.290 12.838 1.00 86.88 95 SER A N 1
ATOM 717 C CA . SER A 1 95 ? -3.145 -0.861 13.133 1.00 86.88 95 SER A CA 1
ATOM 718 C C . SER A 1 95 ? -2.872 -0.630 14.608 1.00 86.88 95 SER A C 1
ATOM 720 O O . SER A 1 95 ? -3.351 -1.391 15.447 1.00 86.88 95 SER A O 1
ATOM 722 N N . THR A 1 96 ? -2.163 0.445 14.922 1.00 79.94 96 THR A N 1
ATOM 723 C CA . THR A 1 96 ? -1.967 0.915 16.292 1.00 79.94 96 THR A CA 1
ATOM 724 C C . THR A 1 96 ? -2.393 2.370 16.351 1.00 79.94 96 THR A C 1
ATOM 726 O O . THR A 1 96 ? -1.778 3.237 15.721 1.00 79.94 96 THR A O 1
ATOM 729 N N . ASN A 1 97 ? -3.461 2.637 17.101 1.00 64.88 97 ASN A N 1
ATOM 730 C CA . ASN A 1 97 ? -3.804 4.004 17.451 1.00 64.88 97 ASN A CA 1
ATOM 731 C C . ASN A 1 97 ? -2.795 4.497 18.484 1.00 64.88 97 ASN A C 1
ATOM 733 O O . ASN A 1 97 ? -2.422 3.769 19.400 1.00 64.88 97 ASN A O 1
ATOM 737 N N . SER A 1 98 ? -2.351 5.746 18.355 1.00 54.50 98 SER A N 1
ATOM 738 C CA . SER A 1 98 ? -1.474 6.353 19.364 1.00 54.50 98 SER A CA 1
ATOM 739 C C . SER A 1 98 ? -2.129 6.427 20.751 1.00 54.50 98 SER A C 1
ATOM 741 O O . SER A 1 98 ? -1.410 6.559 21.730 1.00 54.50 98 SER A O 1
ATOM 743 N N . GLU A 1 99 ? -3.457 6.297 20.836 1.00 51.47 99 GLU A N 1
ATOM 744 C CA . GLU A 1 99 ? -4.214 6.209 22.093 1.00 51.47 99 GLU A CA 1
ATOM 745 C C . GLU A 1 99 ? -4.015 4.875 22.843 1.00 51.47 99 GLU A C 1
ATOM 747 O O . GLU A 1 99 ? -4.303 4.809 24.030 1.00 51.47 99 GLU A O 1
ATOM 752 N N . ASP A 1 100 ? -3.496 3.823 22.196 1.00 51.00 100 ASP A N 1
ATOM 753 C CA . ASP A 1 100 ? -3.201 2.524 22.832 1.00 51.00 100 ASP A CA 1
ATOM 754 C C . ASP A 1 100 ? -1.802 2.473 23.492 1.00 51.00 100 ASP A C 1
ATOM 756 O O . ASP A 1 100 ? -1.371 1.416 23.954 1.00 51.00 100 ASP A O 1
ATOM 760 N N . LEU A 1 101 ? -1.061 3.590 23.504 1.00 45.94 101 LEU A N 1
ATOM 761 C CA . LEU A 1 101 ? 0.296 3.686 24.067 1.00 45.94 101 LEU A CA 1
ATOM 762 C C . LEU A 1 101 ? 0.377 4.462 25.398 1.00 45.94 101 LEU A C 1
ATOM 764 O O . LEU A 1 101 ? 1.490 4.791 25.815 1.00 45.94 101 LEU A O 1
ATOM 768 N N . ASP A 1 102 ? -0.756 4.734 26.051 1.00 43.12 102 ASP A N 1
ATOM 769 C CA . ASP A 1 102 ? -0.824 5.326 27.403 1.00 43.12 102 ASP A CA 1
ATOM 770 C C . ASP A 1 102 ? -0.870 4.272 28.528 1.00 43.12 102 ASP A C 1
ATOM 772 O O . ASP A 1 102 ? -1.633 3.282 28.415 1.00 43.12 102 ASP A O 1
#

Sequence (102 aa):
MDLAPVFTGNAQSMAREAAKFQIRDVVVLQDTVVSAESKSISLPNGVIVVRDSSDTQTWPSSGYVSVKGFYQGIEIDDFFGDTLIRVGGAFLLESTNSEDLD

pLDDT: mean 90.39, std 11.77, range [43.12, 97.88]

Foldseek 3Di:
DPDDAPEEEAPVVCLVCVVVDDFFHKYKHKAWFPADDPAWTDGPQQEIEGEAPPAPDDDDGTAIFIKIFTWHHWDQPPVPRGIHTYTYNMYTDDGDDPVVVD

Radius of gyration: 13.03 Å; chains: 1; bounding box: 28×36×41 Å